Protein AF-A0AAU5K6Q3-F1 (afdb_monomer_lite)

Sequence (81 aa):
MSTSAPTPLPASVPDADLTPSEAARWAARGGLVLPAERHAAVAATVNHIHSIVAILRELDFGETPPAGAYRAGEEKHDAAV

Secondary structure (DSSP, 8-state):
---PPPPPPPP----PPPPHHHHHHHHHHTT----HHHHHHHHHHHHHHHHHHHHHHTS--TT---TTT--TT--------

pLDDT: mean 79.99, std 17.38, range [41.44, 96.5]

Radius of gyration: 21.72 Å; chains: 1; bounding box: 39×57×58 Å

Structure (mmCIF, N/CA/C/O backbone):
data_AF-A0AAU5K6Q3-F1
#
_entry.id   AF-A0AAU5K6Q3-F1
#
loop_
_atom_site.group_PDB
_atom_site.id
_atom_site.type_symbol
_atom_site.label_atom_id
_atom_site.label_alt_id
_atom_site.label_comp_id
_atom_site.label_asym_id
_atom_site.label_entity_id
_atom_site.label_seq_id
_atom_site.pdbx_PDB_ins_code
_atom_site.Cartn_x
_atom_site.Cartn_y
_atom_site.Cartn_z
_atom_site.occupancy
_atom_site.B_iso_or_equiv
_atom_site.auth_seq_id
_atom_site.auth_comp_id
_atom_site.auth_asym_id
_atom_site.auth_atom_id
_atom_site.pdbx_PDB_model_num
ATOM 1 N N . MET A 1 1 ? 6.856 50.221 -17.010 1.00 47.91 1 MET A N 1
ATOM 2 C CA . MET A 1 1 ? 7.672 48.988 -17.022 1.00 47.91 1 MET A CA 1
ATOM 3 C C . MET A 1 1 ? 7.137 48.077 -15.926 1.00 47.91 1 MET A C 1
ATOM 5 O O . MET A 1 1 ? 7.518 48.250 -14.779 1.00 47.91 1 MET A O 1
ATOM 9 N N . SER A 1 2 ? 6.178 47.200 -16.242 1.00 48.47 2 SER A N 1
ATOM 10 C CA . SER A 1 2 ? 5.616 46.251 -15.270 1.00 48.47 2 SER A CA 1
ATOM 11 C C . SER A 1 2 ? 6.409 44.955 -15.334 1.00 48.47 2 SER A C 1
ATOM 13 O O . SER A 1 2 ? 6.355 44.243 -16.333 1.00 48.47 2 SER A O 1
ATOM 15 N N . THR A 1 3 ? 7.181 44.672 -14.294 1.00 56.72 3 THR A N 1
ATOM 16 C CA . THR A 1 3 ? 7.906 43.411 -14.147 1.00 56.72 3 THR A CA 1
ATOM 17 C C . THR A 1 3 ? 6.922 42.350 -13.661 1.00 56.72 3 THR A C 1
ATOM 19 O O . THR A 1 3 ? 6.537 42.353 -12.492 1.00 56.72 3 THR A O 1
ATOM 22 N N . SER A 1 4 ? 6.470 41.472 -14.558 1.00 41.44 4 SER A N 1
ATOM 23 C CA . SER A 1 4 ? 5.727 40.272 -14.167 1.00 41.44 4 SER A CA 1
ATOM 24 C C . SER A 1 4 ? 6.676 39.360 -13.397 1.00 41.44 4 SER A C 1
ATOM 26 O O . SER A 1 4 ? 7.674 38.902 -13.952 1.00 41.44 4 SER A O 1
ATOM 28 N N . ALA A 1 5 ? 6.390 39.121 -12.119 1.00 66.69 5 ALA A N 1
ATOM 29 C CA . ALA A 1 5 ? 7.072 38.084 -11.360 1.00 66.69 5 ALA A CA 1
ATOM 30 C C . ALA A 1 5 ? 6.744 36.708 -11.976 1.00 66.69 5 ALA A C 1
ATOM 32 O O . ALA A 1 5 ? 5.612 36.511 -12.434 1.00 66.69 5 ALA A O 1
ATOM 33 N N . PRO A 1 6 ? 7.698 35.764 -12.020 1.00 56.44 6 PRO A N 1
ATOM 34 C CA . PRO A 1 6 ? 7.422 34.415 -12.490 1.00 56.44 6 PRO A CA 1
ATOM 35 C C . PRO A 1 6 ? 6.449 33.730 -11.524 1.00 56.44 6 PRO A C 1
ATOM 37 O O . PRO A 1 6 ? 6.666 33.718 -10.312 1.00 56.44 6 PRO A O 1
ATOM 40 N N . THR A 1 7 ? 5.364 33.173 -12.061 1.00 64.00 7 THR A N 1
ATOM 41 C CA . THR A 1 7 ? 4.450 32.304 -11.316 1.00 64.00 7 THR A CA 1
ATOM 42 C C . THR A 1 7 ? 5.258 31.137 -10.742 1.00 64.00 7 THR A C 1
ATOM 44 O O . THR A 1 7 ? 5.910 30.438 -11.522 1.00 64.00 7 THR A O 1
ATOM 47 N N . PRO A 1 8 ? 5.262 30.905 -9.417 1.00 59.88 8 PRO A N 1
ATOM 48 C CA . PRO A 1 8 ? 5.898 29.716 -8.878 1.00 59.88 8 PRO A CA 1
ATOM 49 C C . PRO A 1 8 ? 5.169 28.498 -9.446 1.00 59.88 8 PRO A C 1
ATOM 51 O O . PRO A 1 8 ? 3.945 28.392 -9.340 1.00 59.88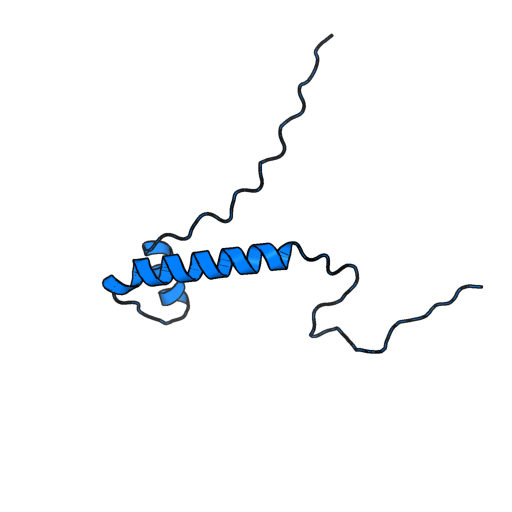 8 PRO A O 1
ATOM 54 N N . LEU A 1 9 ? 5.924 27.601 -10.083 1.00 59.31 9 LEU A N 1
ATOM 55 C CA . LEU A 1 9 ? 5.443 26.263 -10.413 1.00 59.31 9 LEU A CA 1
ATOM 56 C C . LEU A 1 9 ? 4.874 25.656 -9.122 1.00 59.31 9 LEU A C 1
ATOM 58 O O . LEU A 1 9 ? 5.490 25.855 -8.068 1.00 59.31 9 LEU A O 1
ATOM 62 N N . PRO A 1 10 ? 3.714 24.972 -9.153 1.00 51.78 10 PRO A N 1
ATOM 63 C CA . PRO A 1 10 ? 3.214 24.317 -7.957 1.00 51.78 10 PRO A CA 1
ATOM 64 C C . PRO A 1 10 ? 4.331 23.410 -7.447 1.00 51.78 10 PRO A C 1
ATOM 66 O O . PRO A 1 10 ? 4.796 22.532 -8.176 1.00 51.78 10 PRO A O 1
ATOM 69 N N . ALA A 1 11 ? 4.805 23.677 -6.226 1.00 55.19 11 ALA A N 1
ATOM 70 C CA . ALA A 1 11 ? 5.679 22.752 -5.528 1.00 55.19 11 ALA A CA 1
ATOM 71 C C . ALA A 1 11 ? 5.002 21.387 -5.629 1.00 55.19 11 ALA A C 1
ATOM 73 O O . ALA A 1 11 ? 3.812 21.296 -5.316 1.00 55.19 11 ALA A O 1
ATOM 74 N N . SER A 1 12 ? 5.720 20.391 -6.160 1.00 45.25 12 SER A N 1
ATOM 75 C CA . SER A 1 12 ? 5.227 19.020 -6.263 1.00 45.25 12 SER A CA 1
ATOM 76 C C . SER A 1 12 ? 4.557 18.697 -4.941 1.00 45.25 12 SER A C 1
ATOM 78 O O . SER A 1 12 ? 5.224 18.729 -3.905 1.00 45.25 12 SER A O 1
ATOM 80 N N . VAL A 1 13 ? 3.231 18.534 -4.959 1.00 50.94 13 VAL A N 1
ATOM 81 C CA . VAL A 1 13 ? 2.486 18.247 -3.738 1.00 50.94 13 VAL A CA 1
ATOM 82 C C . VAL A 1 13 ? 3.135 16.971 -3.219 1.00 50.94 13 VAL A C 1
ATOM 84 O O . VAL A 1 13 ? 3.168 16.001 -3.983 1.00 50.94 13 VAL A O 1
ATOM 87 N N . PRO A 1 14 ? 3.752 16.962 -2.022 1.00 54.12 14 PRO A N 1
ATOM 88 C CA . PRO A 1 14 ? 4.225 15.703 -1.473 1.00 54.12 14 PRO A CA 1
ATOM 89 C C . PRO A 1 14 ? 3.026 14.760 -1.517 1.00 54.12 14 PRO A C 1
ATOM 91 O O . PRO A 1 14 ? 1.922 15.203 -1.188 1.00 54.12 14 PRO A O 1
ATOM 94 N N . ASP A 1 15 ? 3.215 13.534 -2.018 1.00 61.53 15 ASP A N 1
ATOM 95 C CA . ASP A 1 15 ? 2.198 12.481 -1.952 1.00 61.53 15 ASP A CA 1
ATOM 96 C C . ASP A 1 15 ? 1.656 12.513 -0.518 1.00 61.53 15 ASP A C 1
ATOM 98 O O . ASP A 1 15 ? 2.381 12.201 0.425 1.00 61.53 15 ASP A O 1
ATOM 102 N N . ALA A 1 16 ? 0.454 13.071 -0.342 1.00 68.69 16 ALA A N 1
ATOM 103 C CA . ALA A 1 16 ? -0.012 13.452 0.980 1.00 68.69 16 ALA A CA 1
ATOM 104 C C . ALA A 1 16 ? -0.102 12.183 1.823 1.00 68.69 16 ALA A C 1
ATOM 106 O O . ALA A 1 16 ? -0.694 11.199 1.371 1.00 68.69 16 ALA A O 1
ATOM 107 N N . ASP A 1 17 ? 0.505 12.208 3.013 1.00 82.88 17 ASP A N 1
ATOM 108 C CA . ASP A 1 17 ? 0.520 11.055 3.906 1.00 82.88 17 ASP A CA 1
ATOM 109 C C . ASP A 1 17 ? -0.900 10.521 4.082 1.00 82.88 17 ASP A C 1
ATOM 111 O O . ASP A 1 17 ? -1.829 11.230 4.482 1.00 82.88 17 ASP A O 1
ATOM 115 N N . LEU A 1 18 ? -1.060 9.244 3.767 1.00 89.25 18 LEU A N 1
ATOM 116 C CA . LEU A 1 18 ? -2.337 8.569 3.742 1.00 89.25 18 LEU A CA 1
ATOM 117 C C . LEU A 1 18 ? -2.857 8.453 5.177 1.00 89.25 18 LEU A C 1
ATOM 119 O O . LEU A 1 18 ? -2.154 7.986 6.080 1.00 89.25 18 LEU A O 1
ATOM 123 N N . THR A 1 19 ? -4.091 8.898 5.409 1.00 94.38 19 THR A N 1
ATOM 124 C CA . THR A 1 19 ? -4.692 8.883 6.748 1.00 94.38 19 THR A CA 1
ATOM 125 C C . THR A 1 19 ? -5.172 7.476 7.139 1.00 94.38 19 THR A C 1
ATOM 127 O O . THR A 1 19 ? -5.487 6.658 6.269 1.00 94.38 19 THR A O 1
ATOM 130 N N . PRO A 1 20 ? -5.330 7.164 8.442 1.00 94.56 20 PRO A N 1
ATOM 131 C CA . PRO A 1 20 ? -5.874 5.873 8.888 1.00 94.56 20 PRO A CA 1
ATOM 132 C C . PRO A 1 20 ? -7.221 5.506 8.238 1.00 94.56 20 PRO A C 1
ATOM 134 O O . PRO A 1 20 ? -7.431 4.366 7.822 1.00 94.56 20 PRO A O 1
ATOM 137 N N . SER A 1 21 ? -8.117 6.485 8.084 1.00 93.12 21 SER A N 1
ATOM 138 C CA . SER A 1 21 ? -9.432 6.297 7.458 1.00 93.12 21 SER A CA 1
ATOM 139 C C . SER A 1 21 ? -9.331 5.996 5.961 1.00 93.12 21 SER A C 1
ATOM 141 O O . SER A 1 21 ? -10.088 5.182 5.427 1.00 93.12 21 SER A O 1
ATOM 143 N N . GLU A 1 22 ? -8.383 6.623 5.264 1.00 94.00 22 GLU A N 1
ATOM 144 C CA . GLU A 1 22 ? -8.127 6.338 3.852 1.00 94.00 22 GLU A CA 1
ATOM 145 C C . GLU A 1 22 ? -7.523 4.950 3.660 1.00 94.00 22 GLU A C 1
ATOM 147 O O . GLU A 1 22 ? -7.930 4.246 2.731 1.00 94.00 22 GLU A O 1
ATOM 152 N N . ALA A 1 23 ? -6.642 4.519 4.567 1.00 93.19 23 ALA A N 1
ATOM 153 C CA . ALA A 1 23 ? -6.052 3.184 4.543 1.00 93.19 23 ALA A CA 1
ATOM 154 C C . ALA A 1 23 ? -7.138 2.111 4.699 1.00 93.19 23 ALA A C 1
ATOM 156 O O . ALA A 1 23 ? -7.183 1.151 3.928 1.00 93.19 23 ALA A O 1
ATOM 157 N N . ALA A 1 24 ? -8.080 2.317 5.625 1.00 94.94 24 ALA A N 1
ATOM 158 C CA . ALA A 1 24 ? -9.240 1.447 5.792 1.00 94.94 24 ALA A CA 1
ATOM 159 C C . ALA A 1 24 ? -10.129 1.413 4.538 1.00 94.94 24 ALA A C 1
ATOM 161 O O . ALA A 1 24 ? -10.542 0.339 4.095 1.00 94.94 24 ALA A O 1
ATOM 162 N N . ARG A 1 25 ? -10.384 2.574 3.915 1.00 95.75 25 ARG A N 1
ATOM 163 C CA . ARG A 1 25 ? -11.167 2.667 2.671 1.00 95.75 25 ARG A CA 1
ATOM 164 C C . ARG A 1 25 ? -10.515 1.896 1.525 1.00 95.75 25 ARG A C 1
ATOM 166 O O . ARG A 1 25 ? -11.207 1.245 0.745 1.00 95.75 25 ARG A O 1
ATOM 173 N N . TRP A 1 26 ? -9.197 1.989 1.393 1.00 94.62 26 TRP A N 1
ATOM 174 C CA . TRP A 1 26 ? -8.457 1.305 0.335 1.00 94.62 26 TRP A CA 1
ATOM 175 C C . TRP A 1 26 ? -8.376 -0.200 0.583 1.00 94.62 26 TRP A C 1
ATOM 177 O O . TRP A 1 26 ? -8.5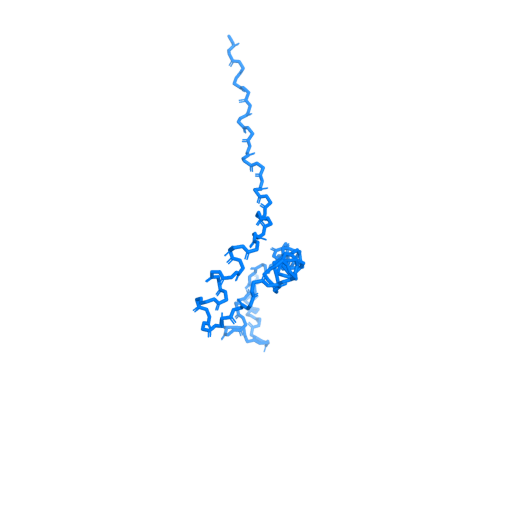82 -0.970 -0.352 1.00 94.62 26 TRP A O 1
ATOM 187 N N . ALA A 1 27 ? -8.182 -0.626 1.833 1.00 94.38 27 ALA A N 1
ATOM 188 C CA . ALA A 1 27 ? -8.251 -2.037 2.201 1.00 94.38 27 ALA A CA 1
ATOM 189 C C . ALA A 1 27 ? -9.628 -2.635 1.880 1.00 94.38 27 ALA A C 1
ATOM 191 O O . ALA A 1 27 ? -9.704 -3.676 1.228 1.00 94.38 27 ALA A O 1
ATOM 192 N N . ALA A 1 28 ? -10.711 -1.927 2.220 1.00 96.25 28 ALA A N 1
ATOM 193 C CA . ALA A 1 28 ? -12.070 -2.353 1.894 1.00 96.25 28 ALA A CA 1
ATO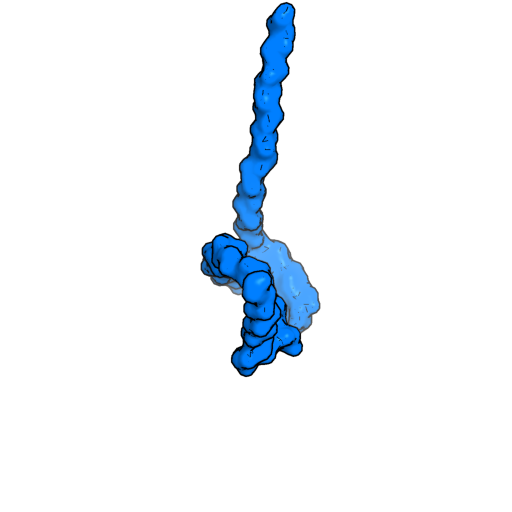M 194 C C . ALA A 1 28 ? -12.290 -2.471 0.377 1.00 96.25 28 ALA A C 1
ATOM 196 O O . ALA A 1 28 ? -12.912 -3.427 -0.082 1.00 96.25 28 ALA A O 1
ATOM 197 N N . ARG A 1 29 ? -11.721 -1.553 -0.420 1.00 95.38 29 ARG A N 1
ATOM 198 C CA . ARG A 1 29 ? -11.736 -1.647 -1.890 1.00 95.38 29 ARG A CA 1
ATOM 199 C C . ARG A 1 29 ? -11.034 -2.915 -2.394 1.00 95.38 29 ARG A C 1
ATOM 201 O O . ARG A 1 29 ? -11.467 -3.483 -3.388 1.00 95.38 29 ARG A O 1
ATOM 208 N N . GLY A 1 30 ? -9.982 -3.362 -1.711 1.00 94.88 30 GLY A N 1
ATOM 209 C CA . GLY A 1 30 ? -9.284 -4.623 -1.981 1.00 94.88 30 GLY A CA 1
ATOM 210 C C . GLY A 1 30 ? -9.954 -5.868 -1.386 1.00 94.88 30 GLY A C 1
ATOM 211 O O . GLY A 1 30 ? -9.373 -6.946 -1.454 1.00 94.88 30 GLY A O 1
ATOM 212 N N . GLY A 1 31 ? -11.141 -5.739 -0.781 1.00 96.50 31 GLY A N 1
ATOM 213 C CA . GLY A 1 31 ? -11.853 -6.849 -0.142 1.00 96.50 31 GLY A CA 1
ATOM 214 C C . GLY A 1 31 ? -11.328 -7.228 1.247 1.00 96.50 31 GLY A C 1
ATOM 215 O O . GLY A 1 31 ? -11.729 -8.256 1.787 1.00 96.50 31 GLY A O 1
ATOM 216 N N . LEU A 1 32 ? -10.453 -6.412 1.844 1.00 94.50 32 LEU A N 1
ATOM 217 C CA . LEU A 1 32 ? -9.914 -6.628 3.183 1.00 94.50 32 LEU A CA 1
ATOM 218 C C . LEU A 1 32 ? -10.589 -5.696 4.194 1.00 94.50 32 LEU A C 1
ATOM 220 O O . LEU A 1 32 ? -10.421 -4.478 4.153 1.00 94.50 32 LEU A O 1
ATOM 224 N N . VAL A 1 33 ? -11.303 -6.272 5.159 1.00 93.94 33 VAL A N 1
ATOM 225 C CA . VAL A 1 33 ? -11.837 -5.515 6.297 1.00 93.94 33 VAL A CA 1
ATOM 226 C C . VAL A 1 33 ? -10.756 -5.406 7.371 1.00 93.94 33 VAL A C 1
ATOM 228 O O . VAL A 1 33 ? -10.366 -6.405 7.972 1.00 93.94 33 VAL A O 1
ATOM 231 N N . LEU A 1 34 ? -10.264 -4.190 7.610 1.00 92.38 34 LEU A N 1
ATOM 232 C CA . LEU A 1 34 ? -9.277 -3.920 8.655 1.00 92.38 34 LEU A CA 1
ATOM 233 C C . LEU A 1 34 ? -9.962 -3.589 9.991 1.00 92.38 34 LEU A C 1
ATOM 235 O O . LEU A 1 34 ? -10.759 -2.645 10.033 1.00 92.38 34 LEU A O 1
ATOM 239 N N . PRO A 1 35 ? -9.605 -4.278 11.091 1.00 94.88 35 PRO A 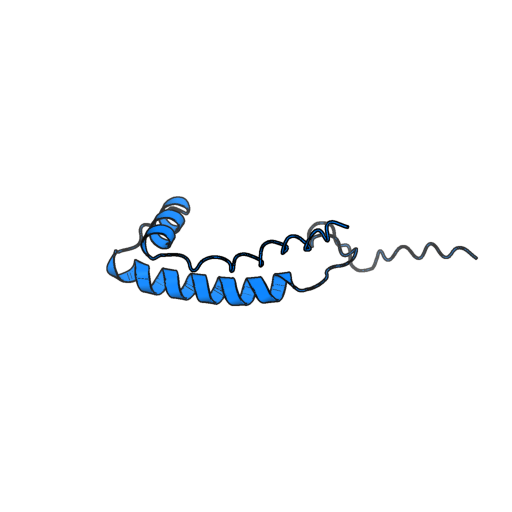N 1
ATOM 240 C CA . PRO A 1 35 ? -9.939 -3.843 12.445 1.00 94.88 35 PRO A CA 1
ATOM 241 C C . PRO A 1 35 ? -9.436 -2.419 12.720 1.00 94.88 35 PRO A C 1
ATOM 243 O O . PRO A 1 35 ? -8.356 -2.048 12.249 1.00 94.88 35 PRO A O 1
ATOM 246 N N . ALA A 1 36 ? -10.205 -1.628 13.474 1.00 94.31 36 ALA A N 1
ATOM 247 C CA . ALA A 1 36 ? -9.932 -0.205 13.708 1.00 94.31 36 ALA A CA 1
ATOM 248 C C . ALA A 1 36 ? -8.556 0.039 14.344 1.00 94.31 36 ALA A C 1
ATOM 250 O O . ALA A 1 36 ? -7.830 0.954 13.956 1.00 94.31 36 ALA A O 1
ATOM 251 N N . GLU A 1 37 ? -8.143 -0.842 15.252 1.00 96.00 37 GLU A N 1
ATOM 252 C CA . GLU A 1 37 ? -6.842 -0.811 15.915 1.00 96.00 37 GLU A CA 1
ATOM 253 C C . GLU A 1 37 ? -5.658 -0.959 14.945 1.00 96.00 37 GLU A C 1
ATOM 255 O O . GLU A 1 37 ? -4.539 -0.568 15.271 1.00 96.00 37 GLU A O 1
ATOM 260 N N . ARG A 1 38 ? -5.886 -1.481 13.730 1.00 94.88 38 ARG A N 1
ATOM 261 C CA . ARG A 1 38 ? -4.845 -1.647 12.705 1.00 94.88 38 ARG A CA 1
ATOM 262 C C . ARG A 1 38 ? -4.744 -0.473 11.739 1.00 94.88 38 ARG A C 1
ATOM 264 O O . ARG A 1 38 ? -3.744 -0.384 11.032 1.00 94.88 38 ARG A O 1
ATOM 271 N N . HIS A 1 39 ? -5.730 0.425 11.691 1.00 95.12 39 HIS A N 1
ATOM 272 C CA . HIS A 1 39 ? -5.794 1.486 10.673 1.00 95.12 39 HIS A CA 1
ATOM 273 C C . HIS A 1 39 ? -4.560 2.390 10.707 1.00 95.12 39 HIS A C 1
ATOM 275 O O . HIS A 1 39 ? -3.962 2.646 9.666 1.00 95.12 39 HIS A O 1
ATOM 281 N N . ALA A 1 40 ? -4.136 2.811 11.902 1.00 94.56 40 ALA A N 1
ATOM 282 C CA . ALA A 1 40 ? -2.967 3.673 12.064 1.00 94.56 40 ALA A CA 1
ATOM 283 C C . ALA A 1 40 ? -1.659 2.978 11.653 1.00 94.56 40 ALA A C 1
ATOM 285 O O . ALA A 1 40 ? -0.850 3.555 10.930 1.00 94.56 40 ALA A O 1
ATOM 286 N N . ALA A 1 41 ? -1.468 1.721 12.064 1.00 95.81 41 ALA A N 1
ATOM 287 C CA . ALA A 1 41 ? -0.268 0.957 11.724 1.00 95.81 41 ALA A CA 1
ATOM 288 C C . ALA A 1 41 ? -0.170 0.673 10.214 1.00 95.81 41 ALA A C 1
ATOM 290 O O . ALA A 1 41 ? 0.909 0.768 9.624 1.00 95.81 41 ALA A O 1
ATOM 291 N N . VAL A 1 42 ? -1.298 0.360 9.570 1.00 95.62 42 VAL A N 1
ATOM 292 C CA . VAL A 1 42 ? -1.353 0.156 8.118 1.00 95.62 42 VAL A CA 1
ATOM 293 C C . VAL A 1 42 ? -1.077 1.460 7.375 1.00 95.62 42 VAL A C 1
ATOM 295 O O . VAL A 1 42 ? -0.261 1.445 6.460 1.00 95.62 42 VAL A O 1
ATOM 298 N N . ALA A 1 43 ? -1.673 2.583 7.785 1.00 95.69 43 ALA A N 1
ATOM 299 C CA . ALA A 1 43 ? -1.396 3.888 7.182 1.00 95.69 43 ALA A CA 1
ATOM 300 C C . ALA A 1 43 ? 0.098 4.244 7.243 1.00 95.69 43 ALA A C 1
ATOM 302 O O . ALA A 1 43 ? 0.693 4.559 6.216 1.00 95.69 43 ALA A O 1
ATOM 303 N N . ALA A 1 44 ? 0.738 4.078 8.406 1.00 95.38 44 ALA A N 1
ATOM 304 C CA . ALA A 1 44 ? 2.176 4.311 8.551 1.00 95.38 44 ALA A CA 1
ATOM 305 C C . ALA A 1 44 ? 3.020 3.405 7.632 1.00 95.38 44 ALA A C 1
ATOM 307 O O . ALA A 1 44 ? 3.978 3.861 7.011 1.00 95.38 44 ALA A O 1
ATOM 308 N N . THR A 1 45 ? 2.641 2.130 7.505 1.00 95.88 45 THR A N 1
ATOM 309 C CA . THR A 1 45 ? 3.328 1.175 6.619 1.00 95.88 45 THR A CA 1
ATOM 310 C C . THR A 1 45 ? 3.184 1.576 5.151 1.00 95.88 45 THR A C 1
ATOM 312 O O . THR A 1 45 ? 4.156 1.544 4.399 1.00 95.88 45 THR A O 1
ATOM 315 N N . VAL A 1 46 ? 1.981 1.980 4.739 1.00 94.12 46 VAL A N 1
ATOM 316 C CA . VAL A 1 46 ? 1.704 2.427 3.370 1.00 94.12 46 VAL A CA 1
ATOM 317 C C . VAL A 1 46 ? 2.484 3.700 3.056 1.00 94.12 46 VAL A C 1
ATOM 319 O O . VAL A 1 46 ? 3.126 3.745 2.013 1.00 94.12 46 VAL A O 1
ATOM 322 N N . ASN A 1 47 ? 2.526 4.678 3.964 1.00 94.75 47 ASN A N 1
ATOM 323 C CA . ASN A 1 47 ? 3.309 5.904 3.771 1.00 94.75 47 ASN A CA 1
ATOM 324 C C . ASN A 1 47 ? 4.807 5.605 3.633 1.00 94.75 47 ASN A C 1
ATOM 326 O O . ASN A 1 47 ? 5.476 6.162 2.764 1.00 94.75 47 ASN A O 1
ATOM 330 N N . HIS A 1 48 ? 5.331 4.648 4.406 1.00 94.19 48 HIS A N 1
ATOM 331 C CA . HIS A 1 48 ? 6.715 4.203 4.252 1.00 94.19 48 HIS A CA 1
ATOM 332 C C . HIS A 1 48 ? 6.982 3.574 2.874 1.00 94.19 48 HIS A C 1
ATOM 334 O O . HIS A 1 48 ? 7.966 3.913 2.219 1.00 94.19 48 HIS A O 1
ATOM 340 N N . ILE A 1 49 ? 6.086 2.706 2.393 1.00 94.44 49 ILE A N 1
ATOM 341 C CA . ILE A 1 49 ? 6.189 2.124 1.046 1.00 94.44 49 ILE A CA 1
ATOM 342 C C . ILE A 1 49 ? 6.084 3.215 -0.026 1.00 94.44 49 ILE A C 1
ATOM 344 O O . ILE A 1 49 ? 6.868 3.208 -0.972 1.00 94.44 49 ILE A O 1
ATOM 348 N N . HIS A 1 50 ? 5.159 4.168 0.123 1.00 91.88 50 HIS A N 1
ATOM 349 C CA . HIS A 1 50 ? 5.008 5.299 -0.794 1.00 91.88 50 HIS A CA 1
ATOM 350 C C . HIS A 1 50 ? 6.287 6.130 -0.882 1.00 91.88 50 HIS A C 1
ATOM 352 O O . HIS A 1 50 ? 6.682 6.486 -1.986 1.00 91.88 50 HIS A O 1
ATOM 358 N N . SER A 1 51 ? 6.980 6.362 0.236 1.00 91.06 51 SER A N 1
ATOM 359 C CA . SER A 1 51 ? 8.280 7.041 0.239 1.00 91.06 51 SER A CA 1
ATOM 360 C C . SER A 1 51 ? 9.329 6.289 -0.591 1.00 91.06 51 SER A C 1
ATOM 362 O O . SER A 1 51 ? 10.038 6.907 -1.381 1.00 91.06 51 SER A O 1
ATOM 364 N N . ILE A 1 52 ? 9.390 4.958 -0.493 1.00 94.88 52 ILE A N 1
ATOM 365 C CA . ILE A 1 52 ? 10.306 4.143 -1.309 1.00 94.88 52 ILE A CA 1
ATOM 366 C C . ILE A 1 52 ? 9.912 4.196 -2.790 1.00 94.88 52 ILE A C 1
ATOM 368 O O . ILE A 1 52 ? 10.762 4.375 -3.660 1.00 94.88 52 ILE A O 1
ATOM 372 N N . VAL A 1 53 ? 8.620 4.054 -3.092 1.00 92.50 53 VAL A N 1
ATOM 373 C CA . VAL A 1 53 ? 8.108 4.108 -4.469 1.00 92.50 53 VAL A CA 1
ATOM 374 C C . VAL A 1 53 ? 8.334 5.487 -5.087 1.00 92.50 53 VAL A C 1
ATOM 376 O O . VAL A 1 53 ? 8.627 5.559 -6.277 1.00 92.50 53 VAL A O 1
ATOM 379 N N . ALA A 1 54 ? 8.244 6.565 -4.306 1.00 89.19 54 ALA A N 1
ATOM 380 C CA . ALA A 1 54 ? 8.554 7.914 -4.762 1.00 89.19 54 ALA A CA 1
ATOM 381 C C . ALA A 1 54 ? 10.004 8.011 -5.256 1.00 89.19 54 ALA A C 1
ATOM 383 O O . ALA A 1 54 ? 10.215 8.473 -6.370 1.00 89.19 54 ALA A O 1
ATOM 384 N N . ILE A 1 55 ? 10.970 7.455 -4.514 1.00 92.00 55 ILE A N 1
ATOM 385 C CA . ILE A 1 55 ? 12.379 7.395 -4.945 1.00 92.00 55 ILE A CA 1
ATOM 386 C C . ILE A 1 55 ? 12.521 6.597 -6.250 1.00 92.00 55 ILE A C 1
ATOM 388 O O . ILE A 1 55 ? 13.213 7.015 -7.171 1.00 92.00 55 ILE A O 1
ATOM 392 N N . LEU A 1 56 ? 11.839 5.455 -6.377 1.00 90.94 56 LEU A N 1
ATOM 393 C CA . LEU A 1 56 ? 11.897 4.651 -7.605 1.00 90.94 56 LEU A CA 1
ATOM 394 C C . LEU A 1 56 ? 11.276 5.357 -8.819 1.00 90.94 56 LEU A C 1
ATOM 396 O O . LEU A 1 56 ? 11.671 5.074 -9.946 1.00 90.94 56 LEU A O 1
ATOM 400 N N . ARG A 1 57 ? 10.314 6.264 -8.612 1.00 86.31 57 ARG A N 1
ATOM 401 C CA . ARG A 1 57 ? 9.708 7.075 -9.682 1.00 86.31 57 AR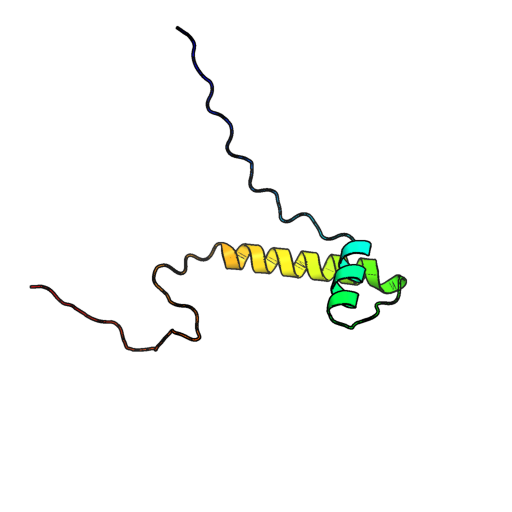G A CA 1
ATOM 402 C C . ARG A 1 57 ? 10.633 8.170 -10.202 1.00 86.31 57 ARG A C 1
ATOM 404 O O . ARG A 1 57 ? 10.381 8.684 -11.284 1.00 86.31 57 ARG A O 1
ATOM 411 N N . GLU A 1 58 ? 11.671 8.522 -9.452 1.00 90.44 58 GLU A N 1
ATOM 412 C CA . GLU A 1 58 ? 12.696 9.466 -9.903 1.00 90.44 58 GLU A CA 1
ATOM 413 C C . GLU A 1 58 ? 13.689 8.819 -10.878 1.00 90.44 58 GLU A C 1
ATOM 415 O O . GLU A 1 58 ? 14.459 9.529 -11.524 1.00 90.44 58 GLU A O 1
ATOM 420 N N . LEU A 1 59 ? 13.680 7.485 -11.007 1.00 90.25 59 LEU A N 1
ATOM 421 C CA . LEU A 1 59 ? 14.493 6.791 -11.998 1.00 90.25 59 LEU A CA 1
ATOM 422 C C . LEU A 1 59 ? 14.031 7.161 -13.409 1.00 90.25 59 LEU A C 1
ATOM 424 O O . LEU A 1 59 ? 12.871 6.969 -13.776 1.00 90.25 59 LEU A O 1
ATOM 428 N N . ASP A 1 60 ? 14.975 7.643 -14.210 1.00 84.50 60 ASP A N 1
ATOM 429 C CA . ASP A 1 60 ? 14.759 7.869 -15.630 1.00 84.50 60 ASP A CA 1
ATOM 430 C C . ASP A 1 60 ? 14.843 6.536 -16.382 1.00 84.50 60 ASP A C 1
ATOM 432 O O . ASP A 1 60 ? 15.896 5.896 -16.441 1.00 84.50 60 ASP A O 1
ATOM 436 N N . PHE A 1 61 ? 13.713 6.101 -16.938 1.00 82.88 61 PHE A N 1
ATOM 437 C CA . PHE A 1 61 ? 13.639 4.889 -17.749 1.00 82.88 61 PHE A CA 1
ATOM 438 C C . PHE A 1 61 ? 14.027 5.137 -19.217 1.00 82.88 61 PHE A C 1
ATOM 440 O O . PHE A 1 61 ? 14.184 4.166 -19.960 1.00 82.88 61 PHE A O 1
ATOM 447 N N . GLY A 1 62 ? 14.224 6.390 -19.648 1.00 87.25 62 GLY A N 1
ATOM 448 C CA . GLY A 1 62 ? 14.529 6.740 -21.036 1.00 87.25 62 GLY A CA 1
ATOM 449 C C . GLY A 1 62 ? 13.554 6.088 -22.022 1.00 87.25 62 GLY A C 1
ATOM 450 O O . GLY A 1 62 ? 12.344 6.081 -21.811 1.00 87.25 62 GLY A O 1
ATOM 451 N N . GLU A 1 63 ? 14.095 5.460 -23.066 1.00 84.75 63 GLU A N 1
ATOM 452 C CA . GLU A 1 63 ? 13.323 4.702 -24.065 1.00 84.75 63 GLU A CA 1
ATOM 453 C C . GLU A 1 63 ? 13.017 3.253 -23.637 1.00 84.75 63 GLU A C 1
ATOM 455 O O . GLU A 1 63 ? 12.565 2.443 -24.447 1.00 84.75 63 GLU A O 1
ATOM 460 N N . THR A 1 64 ? 13.279 2.881 -22.378 1.00 84.19 64 THR A N 1
ATOM 461 C CA . THR A 1 64 ? 13.050 1.512 -21.898 1.00 8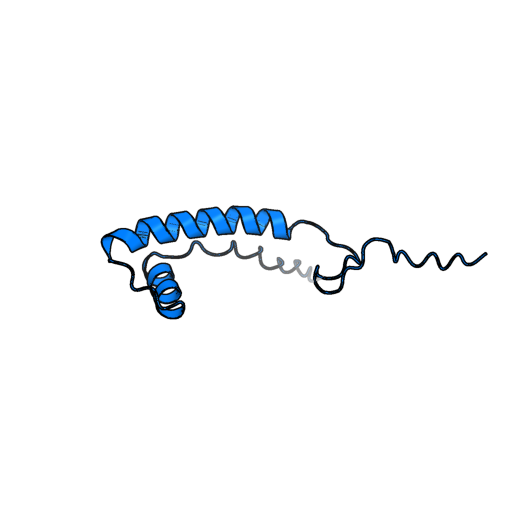4.19 64 THR A CA 1
ATOM 462 C C . THR A 1 64 ? 11.548 1.235 -21.849 1.00 84.19 64 THR A C 1
ATOM 464 O O . THR A 1 64 ? 10.832 1.841 -21.045 1.00 84.19 64 THR A O 1
ATOM 467 N N . PRO A 1 65 ? 11.032 0.302 -22.666 1.00 82.00 65 PRO A N 1
ATOM 468 C CA . PRO A 1 65 ? 9.618 -0.022 -22.644 1.00 82.00 65 PRO A CA 1
ATOM 469 C C . PRO A 1 65 ? 9.239 -0.725 -21.328 1.00 82.00 65 PRO A C 1
ATOM 471 O O . PRO A 1 65 ? 10.087 -1.351 -20.683 1.00 82.00 65 PRO A O 1
ATOM 474 N N . PRO A 1 66 ? 7.949 -0.705 -20.937 1.00 84.50 66 PRO A N 1
ATOM 475 C CA . PRO A 1 66 ? 7.466 -1.495 -19.811 1.00 84.50 66 PRO A CA 1
ATOM 476 C C . PRO A 1 66 ? 7.862 -2.966 -19.960 1.00 84.50 66 PRO A C 1
ATOM 478 O O . PRO A 1 66 ? 7.873 -3.493 -21.071 1.00 84.50 66 PRO A O 1
ATOM 481 N N . ALA A 1 67 ? 8.114 -3.656 -18.845 1.00 85.12 67 ALA A N 1
ATOM 482 C CA . ALA A 1 67 ? 8.664 -5.016 -18.848 1.00 85.12 67 ALA A CA 1
ATOM 483 C C . ALA A 1 67 ? 7.915 -6.013 -19.759 1.00 85.12 67 ALA A C 1
ATOM 485 O O . ALA A 1 67 ? 8.541 -6.880 -20.355 1.00 85.12 67 ALA A O 1
ATOM 486 N N . GLY A 1 68 ? 6.592 -5.874 -19.920 1.00 82.44 68 GLY A N 1
ATOM 487 C CA . GLY A 1 68 ? 5.801 -6.729 -20.819 1.00 82.44 68 GLY A CA 1
ATOM 488 C C . GLY A 1 68 ? 6.086 -6.542 -22.318 1.00 82.44 68 GLY A C 1
ATOM 489 O O . GLY A 1 68 ? 5.749 -7.418 -23.110 1.00 82.44 68 GLY A O 1
ATOM 490 N N . ALA A 1 69 ? 6.699 -5.424 -22.705 1.00 83.44 69 ALA A N 1
ATOM 491 C CA . ALA A 1 69 ? 7.122 -5.099 -24.066 1.00 83.44 69 ALA A CA 1
ATOM 492 C C . ALA A 1 69 ? 8.655 -5.103 -24.237 1.00 83.44 69 ALA A C 1
ATOM 494 O O . ALA A 1 69 ? 9.141 -5.025 -25.363 1.00 83.44 69 ALA A O 1
ATOM 495 N N . TYR A 1 70 ? 9.422 -5.209 -23.148 1.00 76.94 70 TYR A N 1
ATOM 496 C CA . TYR A 1 70 ? 10.879 -5.286 -23.200 1.00 76.94 70 TYR A CA 1
ATOM 497 C C . TYR A 1 70 ? 11.341 -6.666 -23.684 1.00 76.94 70 TYR A C 1
ATOM 499 O O . TYR A 1 70 ? 11.083 -7.686 -23.043 1.00 76.94 70 TYR A O 1
ATOM 507 N N . ARG A 1 71 ? 12.077 -6.701 -24.797 1.00 75.88 71 ARG A N 1
ATOM 508 C CA . ARG A 1 71 ? 12.846 -7.873 -25.228 1.00 75.88 71 ARG A CA 1
ATOM 509 C C . ARG A 1 71 ? 14.330 -7.601 -25.055 1.00 75.88 71 ARG A C 1
ATOM 511 O O . ARG A 1 71 ? 14.915 -6.803 -25.781 1.00 75.88 71 ARG A O 1
ATOM 518 N N . ALA A 1 72 ? 14.940 -8.296 -24.099 1.00 70.75 72 ALA A N 1
ATOM 519 C CA . ALA A 1 72 ? 16.382 -8.254 -23.906 1.00 70.75 72 ALA A CA 1
ATOM 520 C C . ALA A 1 72 ? 17.098 -8.716 -25.191 1.00 70.75 72 ALA A C 1
ATOM 522 O O . ALA A 1 72 ? 16.889 -9.845 -25.636 1.00 70.75 72 ALA A O 1
ATOM 523 N N . GLY A 1 73 ? 17.931 -7.848 -25.776 1.00 70.00 73 GLY A N 1
ATOM 524 C CA . GLY A 1 73 ? 18.751 -8.155 -26.957 1.00 70.00 73 GLY A CA 1
ATOM 525 C C . GLY A 1 73 ? 18.222 -7.658 -28.309 1.00 70.00 73 GLY A C 1
ATOM 526 O O . GLY A 1 73 ? 18.921 -7.817 -29.303 1.00 70.00 73 GLY A O 1
ATOM 527 N N . GLU A 1 74 ? 17.049 -7.021 -28.373 1.00 64.06 74 GLU A N 1
ATOM 528 C CA . GLU A 1 74 ? 16.573 -6.321 -29.581 1.00 64.06 74 GLU A CA 1
ATOM 529 C C . GLU A 1 74 ? 16.985 -4.830 -29.547 1.00 64.06 74 GLU A C 1
ATOM 531 O O . GLU A 1 74 ? 16.161 -3.937 -29.724 1.00 64.06 74 GLU A O 1
ATOM 536 N N . GLU A 1 75 ? 18.266 -4.527 -29.292 1.00 57.06 75 GLU A N 1
ATOM 537 C CA . GLU A 1 75 ? 18.795 -3.189 -29.590 1.00 57.06 75 GLU A CA 1
ATOM 538 C C . GLU A 1 75 ? 18.917 -3.082 -31.110 1.00 57.06 75 GLU A C 1
ATOM 540 O O . GLU A 1 75 ? 19.761 -3.718 -31.747 1.00 57.06 75 GLU A O 1
ATOM 545 N N . LYS A 1 76 ? 18.014 -2.318 -31.722 1.00 60.88 76 LYS A N 1
ATOM 546 C CA . LYS A 1 76 ? 18.062 -2.046 -33.151 1.00 60.88 76 LYS A CA 1
ATOM 547 C C . LYS A 1 76 ? 19.223 -1.081 -33.403 1.00 60.88 76 LYS A C 1
ATOM 549 O O . LYS A 1 76 ? 19.042 0.132 -33.388 1.00 60.88 76 LYS A O 1
ATOM 554 N N . HIS A 1 77 ? 20.419 -1.620 -33.629 1.00 51.84 77 HIS A N 1
ATOM 555 C CA . HIS A 1 77 ? 21.510 -0.882 -34.258 1.00 51.84 77 HIS A CA 1
ATOM 556 C C . HIS A 1 77 ? 21.113 -0.564 -35.709 1.00 51.84 77 HIS A C 1
ATOM 558 O O . HIS A 1 77 ? 21.596 -1.198 -36.645 1.00 51.84 77 HIS A O 1
ATOM 564 N N . ASP A 1 78 ? 20.233 0.418 -35.917 1.00 55.12 78 ASP A N 1
ATOM 565 C CA . ASP A 1 78 ? 20.207 1.144 -37.186 1.00 55.12 78 ASP A CA 1
ATOM 566 C C . ASP A 1 78 ? 21.442 2.057 -37.185 1.00 55.12 78 ASP A C 1
ATOM 568 O O . ASP A 1 78 ? 21.403 3.246 -36.873 1.00 55.12 78 ASP A O 1
ATOM 572 N N . ALA A 1 79 ? 22.588 1.436 -37.469 1.00 54.84 79 ALA A N 1
ATOM 573 C CA . ALA A 1 79 ? 23.781 2.126 -37.908 1.00 54.84 79 ALA A CA 1
ATOM 574 C C . ALA A 1 79 ? 23.460 2.782 -39.256 1.00 54.84 79 ALA A C 1
ATOM 576 O O . ALA A 1 79 ? 23.338 2.098 -40.273 1.00 54.84 79 ALA A O 1
ATOM 577 N N . ALA A 1 80 ? 23.324 4.105 -39.264 1.00 45.09 80 ALA A N 1
ATOM 578 C CA . ALA A 1 80 ? 23.438 4.886 -40.485 1.00 45.09 80 ALA A CA 1
ATOM 579 C C . ALA A 1 80 ? 24.864 5.445 -40.566 1.00 45.09 80 ALA A C 1
ATOM 581 O O . ALA A 1 80 ? 25.298 6.210 -39.704 1.00 45.09 80 ALA A O 1
ATOM 582 N N . VAL A 1 81 ? 25.560 4.943 -41.586 1.00 47.72 81 VAL A N 1
ATOM 583 C CA . VAL A 1 81 ? 26.884 5.305 -42.112 1.00 47.72 81 VAL A CA 1
ATOM 584 C C . VAL A 1 81 ? 26.955 6.778 -42.503 1.00 47.72 81 VAL A C 1
ATOM 586 O O . VAL A 1 81 ? 25.944 7.282 -43.042 1.00 47.72 81 VAL A O 1
#

Foldseek 3Di:
DDDDDDDPDPDPPPPPQQALVNLQVVCVVVVHHDDSVCSHVSSVVVSVVVVVVVVVVPDDCDPQDPPVPDDPPPPPPPDDD